Protein AF-A0A382XY53-F1 (afdb_monomer)

Mean predicted aligned error: 7.54 Å

InterPro domains:
  IPR004616 Leucyl/phenylalanyl-tRNA-protein transferase [PF03588] (19-87)
  IPR004616 Leucyl/phenylalanyl-tRNA-protein transferase [PTHR30098] (12-86)
  IPR016181 Acyl-CoA N-acyltransferase [SSF55729] (14-87)
  IPR042203 Leucyl/phenylalanyl-tRNA-protein transferase, C-terminal [G3DSA:3.40.630.70] (46-88)
  IPR042221 Leucyl/phenylalanyl-tRNA-protein transferase, N-terminal [G3DSA:3.30.70.3550] (13-45)

Solvent-accessible surface area (backbone atoms only — not comparable to full-atom values): 6172 Å² total; per-residue (Å²): 138,85,87,84,76,83,76,89,86,74,90,68,93,63,73,98,41,74,70,50,53,56,52,30,53,74,73,64,27,46,79,45,74,41,92,90,74,79,43,78,46,71,45,70,66,84,84,68,90,80,80,62,76,94,70,61,84,74,48,74,66,56,56,48,45,66,77,68,61,82,74,83,90,78,78,86,82,54,60,69,64,51,56,51,69,73,72,112

Radius of gyration: 17.98 Å; Cα contacts (8 Å, |Δi|>4): 39; chains: 1; bounding box: 45×27×40 Å

Structure (mmCIF, N/CA/C/O backbone):
data_AF-A0A382XY53-F1
#
_entry.id   AF-A0A382XY53-F1
#
loop_
_atom_site.group_PDB
_atom_site.id
_atom_site.type_symbol
_atom_site.label_atom_id
_atom_site.label_alt_id
_atom_site.label_comp_id
_atom_site.label_asym_id
_atom_site.label_entity_id
_atom_site.label_seq_id
_atom_site.pdbx_PDB_ins_code
_atom_site.Cartn_x
_atom_site.Cartn_y
_atom_site.Cartn_z
_atom_site.occupancy
_atom_site.B_iso_or_equiv
_atom_site.auth_seq_id
_atom_site.auth_comp_id
_atom_site.auth_asym_id
_atom_site.auth_atom_id
_atom_site.pdbx_PDB_model_num
ATOM 1 N N . MET A 1 1 ? 22.425 8.805 13.042 1.00 30.69 1 MET A N 1
ATOM 2 C CA . MET A 1 1 ? 22.680 7.355 13.177 1.00 30.69 1 MET A CA 1
ATOM 3 C C . MET A 1 1 ? 21.716 6.660 12.218 1.00 30.69 1 MET A C 1
ATOM 5 O O . MET A 1 1 ? 20.710 6.124 12.639 1.00 30.69 1 MET A O 1
ATOM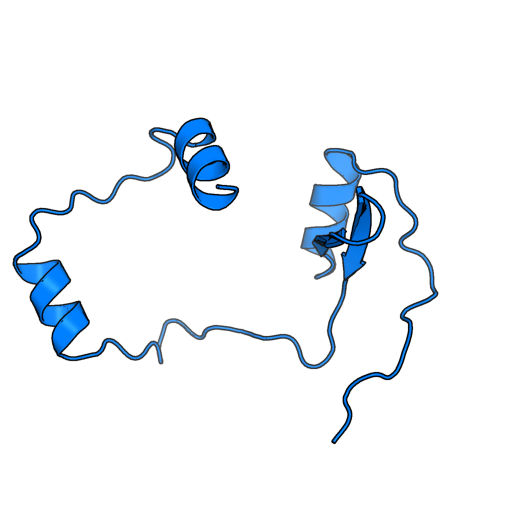 9 N N . ALA A 1 2 ? 21.752 7.056 10.945 1.00 34.91 2 ALA A N 1
ATOM 10 C CA . ALA A 1 2 ? 22.649 6.532 9.911 1.00 34.91 2 ALA A CA 1
ATOM 11 C C . ALA A 1 2 ? 22.224 5.106 9.533 1.00 34.91 2 ALA A C 1
ATOM 13 O O . ALA A 1 2 ? 22.784 4.135 10.022 1.00 34.91 2 ALA A O 1
ATOM 14 N N . ALA A 1 3 ? 21.174 5.041 8.718 1.00 39.09 3 ALA A N 1
ATOM 15 C CA . ALA A 1 3 ? 20.897 3.941 7.806 1.00 39.09 3 ALA A CA 1
ATOM 16 C C . ALA A 1 3 ? 20.722 4.584 6.421 1.00 39.09 3 ALA A C 1
ATOM 18 O O . ALA A 1 3 ? 19.630 4.656 5.872 1.00 39.09 3 ALA A O 1
ATOM 19 N N . VAL A 1 4 ? 21.806 5.201 5.954 1.00 48.75 4 VAL A N 1
ATOM 20 C CA . VAL A 1 4 ? 22.017 5.541 4.548 1.00 48.75 4 VAL A CA 1
ATOM 21 C C . VAL A 1 4 ? 23.242 4.722 4.177 1.00 48.75 4 VAL A C 1
ATOM 23 O O . VAL A 1 4 ? 24.352 5.150 4.454 1.00 48.75 4 VAL A O 1
ATOM 26 N N . ASP A 1 5 ? 23.004 3.509 3.689 1.00 42.19 5 ASP A N 1
ATOM 27 C CA . ASP A 1 5 ? 23.977 2.580 3.098 1.00 42.19 5 ASP A CA 1
ATOM 28 C C . ASP A 1 5 ? 23.155 1.707 2.121 1.00 42.19 5 ASP A C 1
ATOM 30 O O . ASP A 1 5 ? 22.485 0.783 2.569 1.00 42.1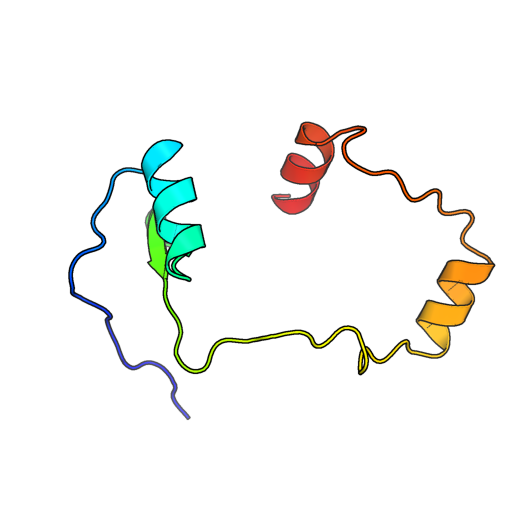9 5 ASP A O 1
ATOM 34 N N . ILE A 1 6 ? 22.817 2.212 0.920 1.00 47.06 6 ILE A N 1
ATOM 35 C CA . ILE A 1 6 ? 23.522 2.060 -0.384 1.00 47.06 6 ILE A CA 1
ATOM 36 C C . ILE A 1 6 ? 23.393 0.605 -0.934 1.00 47.06 6 ILE A C 1
ATOM 38 O O . ILE A 1 6 ? 23.126 -0.335 -0.195 1.00 47.06 6 ILE A O 1
ATOM 42 N N . PRO A 1 7 ? 23.514 0.412 -2.253 1.00 40.62 7 PRO A N 1
ATOM 43 C CA . PRO A 1 7 ? 22.464 0.071 -3.210 1.00 40.62 7 PRO A CA 1
ATOM 44 C C . PRO A 1 7 ? 22.273 -1.454 -3.357 1.00 40.62 7 PRO A C 1
ATOM 46 O O . PRO A 1 7 ? 23.232 -2.220 -3.306 1.00 40.62 7 PRO A O 1
ATOM 49 N N . ILE A 1 8 ? 21.076 -1.940 -3.685 1.00 48.16 8 ILE A N 1
ATOM 50 C CA . ILE A 1 8 ? 21.022 -3.245 -4.367 1.00 48.16 8 ILE A CA 1
ATOM 51 C C . ILE A 1 8 ? 21.157 -2.967 -5.866 1.00 48.16 8 ILE A C 1
ATOM 53 O O . ILE A 1 8 ? 20.219 -3.141 -6.636 1.00 48.16 8 ILE A O 1
ATOM 57 N N . GLU A 1 9 ? 22.336 -2.503 -6.294 1.00 46.16 9 GLU A N 1
ATOM 58 C CA . GLU A 1 9 ? 22.772 -2.827 -7.649 1.00 46.16 9 GLU A CA 1
ATOM 59 C C . GLU A 1 9 ? 22.928 -4.349 -7.671 1.00 46.16 9 GLU A C 1
ATOM 61 O O . GLU A 1 9 ? 23.891 -4.884 -7.125 1.00 46.16 9 GLU A O 1
ATOM 66 N N . THR A 1 10 ? 21.925 -5.056 -8.193 1.00 42.38 10 THR A N 1
ATOM 67 C CA . THR A 1 10 ? 22.092 -6.149 -9.167 1.00 42.38 10 THR A CA 1
ATOM 68 C C . THR A 1 10 ? 20.726 -6.732 -9.577 1.00 42.38 10 THR A C 1
ATOM 70 O O . THR A 1 10 ? 20.040 -7.390 -8.805 1.00 42.38 10 THR A O 1
ATOM 73 N N . GLU A 1 11 ? 20.370 -6.486 -10.846 1.00 50.69 11 GLU A N 1
ATOM 74 C CA . GLU A 1 11 ? 19.549 -7.350 -11.720 1.00 50.69 11 GLU A CA 1
ATOM 75 C C . GLU A 1 11 ? 18.017 -7.410 -11.571 1.00 50.69 11 GLU A C 1
ATOM 77 O O . GLU A 1 11 ? 17.392 -8.395 -11.968 1.00 50.69 11 GLU A O 1
ATOM 82 N N . PHE A 1 12 ? 17.362 -6.329 -11.149 1.00 61.41 12 PHE A N 1
ATOM 83 C CA . PHE A 1 12 ? 15.946 -6.139 -11.507 1.00 61.41 12 PHE A CA 1
ATOM 84 C C . PHE A 1 12 ? 15.695 -4.777 -12.161 1.00 61.41 12 PHE A C 1
ATOM 86 O O . PHE A 1 12 ? 14.728 -4.089 -11.855 1.00 61.41 12 PHE A O 1
ATOM 93 N N . ASP A 1 13 ? 16.576 -4.394 -13.094 1.00 70.06 13 ASP A N 1
ATOM 94 C CA . ASP A 1 13 ? 16.333 -3.281 -14.020 1.00 70.06 13 ASP A CA 1
ATOM 95 C C . ASP A 1 13 ? 15.313 -3.721 -15.073 1.00 70.06 13 ASP A C 1
ATOM 97 O O . ASP A 1 13 ? 15.636 -4.198 -16.166 1.00 70.06 13 ASP A O 1
ATOM 101 N N . ARG A 1 14 ? 14.047 -3.693 -14.668 1.00 76.25 14 ARG A N 1
ATOM 102 C CA . ARG A 1 14 ? 12.931 -4.099 -15.506 1.00 76.25 14 ARG A CA 1
ATOM 103 C C . ARG A 1 14 ? 11.985 -2.930 -15.710 1.00 76.25 14 ARG A C 1
ATOM 105 O O . ARG A 1 14 ? 11.626 -2.263 -14.737 1.00 76.25 14 ARG A O 1
ATOM 112 N N . PRO A 1 15 ? 11.493 -2.727 -16.944 1.00 88.81 15 PRO A N 1
ATOM 113 C CA . PRO A 1 15 ? 10.476 -1.722 -17.186 1.00 88.81 15 PRO A CA 1
ATOM 114 C C . PRO A 1 15 ? 9.232 -2.045 -16.359 1.00 88.81 15 PRO A C 1
ATOM 116 O O . PRO A 1 15 ? 8.883 -3.218 -16.169 1.00 88.81 15 PRO A O 1
ATOM 119 N N . PHE A 1 16 ? 8.547 -1.000 -15.903 1.00 90.31 16 PHE A N 1
ATOM 120 C CA . PHE A 1 16 ? 7.287 -1.121 -15.182 1.00 90.31 16 PHE A CA 1
ATOM 121 C C . PHE A 1 16 ? 6.184 -1.631 -16.124 1.00 90.31 16 PHE A C 1
ATOM 123 O O . PHE A 1 16 ? 5.511 -0.872 -16.819 1.00 90.31 16 PHE A O 1
ATOM 130 N N . THR A 1 17 ? 6.043 -2.953 -16.181 1.00 94.69 17 THR A N 1
ATOM 131 C CA . THR A 1 17 ? 5.039 -3.685 -16.961 1.00 94.69 17 THR A CA 1
ATOM 132 C C . THR A 1 17 ? 4.263 -4.612 -16.035 1.00 94.69 17 THR A C 1
AT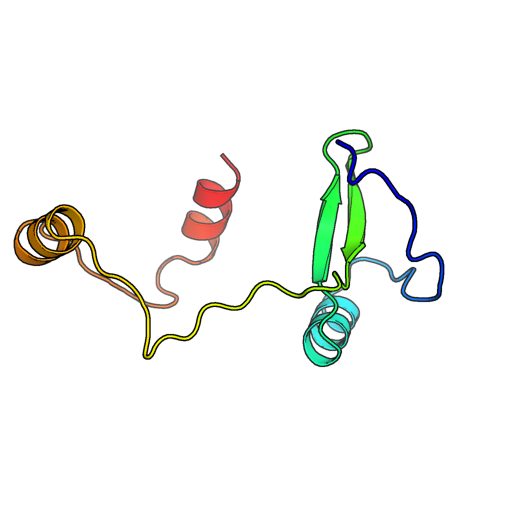OM 134 O O . THR A 1 17 ? 4.739 -4.965 -14.954 1.00 94.69 17 THR A O 1
ATOM 137 N N . VAL A 1 18 ? 3.069 -5.034 -16.453 1.00 96.25 18 VAL A N 1
ATOM 138 C CA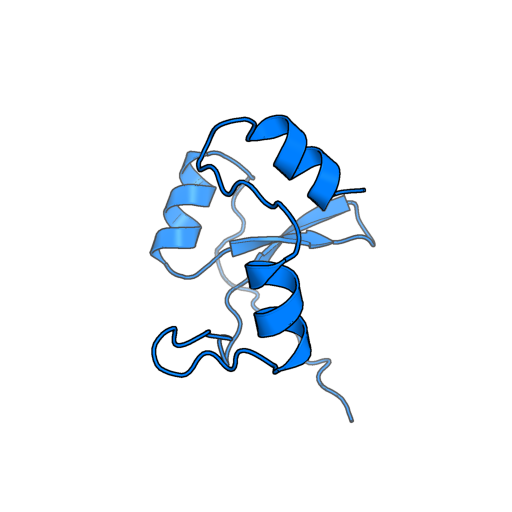 . VAL A 1 18 ? 2.227 -5.938 -15.654 1.00 96.25 18 VAL A CA 1
ATOM 139 C C . VAL A 1 18 ? 2.975 -7.234 -15.338 1.00 96.25 18 VAL A C 1
ATOM 141 O O . VAL A 1 18 ? 2.970 -7.695 -14.198 1.00 96.25 18 VAL A O 1
ATOM 144 N N . GLU A 1 19 ? 3.663 -7.790 -16.329 1.00 95.62 19 GLU A N 1
ATOM 145 C CA . GLU A 1 19 ? 4.414 -9.037 -16.230 1.00 95.62 19 GLU A CA 1
ATOM 146 C C . GLU A 1 19 ? 5.538 -8.928 -15.195 1.00 95.62 19 GLU A C 1
ATOM 148 O O . GLU A 1 19 ? 5.659 -9.784 -14.318 1.00 95.62 19 GLU A O 1
ATOM 153 N N . ASN A 1 20 ? 6.313 -7.841 -15.240 1.00 93.81 20 ASN A N 1
ATOM 154 C CA . ASN A 1 20 ? 7.429 -7.636 -14.318 1.00 93.81 20 ASN A CA 1
ATOM 155 C C . ASN A 1 20 ? 6.959 -7.349 -12.890 1.00 93.81 20 ASN A C 1
ATOM 157 O O . ASN A 1 20 ? 7.612 -7.780 -11.944 1.00 93.81 20 ASN A O 1
ATOM 161 N N . VAL A 1 21 ? 5.824 -6.664 -12.716 1.00 95.06 21 VAL A N 1
ATOM 162 C CA . VAL A 1 21 ? 5.229 -6.437 -11.389 1.00 95.06 21 VAL A CA 1
ATOM 163 C C . VAL A 1 21 ? 4.823 -7.761 -10.759 1.00 95.06 21 VAL A C 1
ATOM 165 O O . VAL A 1 21 ? 5.174 -8.028 -9.609 1.00 95.06 21 VAL A O 1
ATOM 168 N N . LEU A 1 22 ? 4.131 -8.616 -11.514 1.00 96.56 22 LEU A N 1
ATOM 169 C CA . LEU A 1 22 ? 3.734 -9.940 -11.037 1.00 96.56 22 LEU A CA 1
ATOM 170 C C . LEU A 1 22 ? 4.951 -10.804 -10.682 1.00 96.56 22 LEU A C 1
ATOM 172 O O . LEU A 1 22 ? 4.962 -11.440 -9.626 1.00 96.56 22 LEU A O 1
ATOM 176 N N . GLU A 1 23 ? 5.983 -10.800 -11.527 1.00 94.25 23 GLU A N 1
ATOM 177 C CA . GLU A 1 23 ? 7.218 -11.537 -11.264 1.00 94.25 23 GLU A CA 1
ATOM 178 C C . GLU A 1 23 ? 7.951 -11.007 -10.026 1.00 94.25 23 GLU A C 1
ATOM 180 O O . GLU A 1 23 ? 8.305 -11.800 -9.151 1.00 94.25 23 GLU A O 1
ATOM 185 N N . GLY A 1 24 ? 8.105 -9.686 -9.900 1.00 93.44 24 GLY A N 1
ATOM 186 C CA . GLY A 1 24 ? 8.738 -9.054 -8.745 1.00 93.44 24 GLY A CA 1
ATOM 187 C C . GLY A 1 24 ? 8.064 -9.467 -7.438 1.00 93.44 24 GLY A C 1
ATOM 188 O O . GLY A 1 24 ? 8.724 -10.016 -6.553 1.00 93.44 24 GLY A O 1
ATOM 189 N N . TYR A 1 25 ? 6.736 -9.323 -7.343 1.00 95.25 25 TYR A N 1
ATOM 190 C CA . TYR A 1 25 ? 5.998 -9.710 -6.135 1.00 95.25 25 TYR A CA 1
ATOM 191 C C . TYR A 1 25 ? 6.168 -11.195 -5.787 1.00 95.25 25 TYR A C 1
ATOM 193 O O . TYR A 1 25 ? 6.248 -11.532 -4.604 1.00 95.25 25 TYR A O 1
ATOM 201 N N . SER A 1 26 ? 6.269 -12.082 -6.785 1.00 95.50 26 SER A N 1
ATOM 202 C CA . SER A 1 26 ? 6.502 -13.517 -6.554 1.00 95.50 26 SER A CA 1
ATOM 203 C C . SER A 1 26 ? 7.877 -13.824 -5.944 1.00 95.50 26 SER A C 1
ATOM 205 O O . SER A 1 26 ? 8.029 -14.832 -5.255 1.00 95.50 26 SER A O 1
ATOM 207 N N . GLN A 1 27 ? 8.853 -12.937 -6.151 1.00 93.75 27 GLN A N 1
ATOM 208 C CA . GLN A 1 27 ? 10.221 -13.036 -5.634 1.00 93.75 27 GLN A CA 1
ATOM 209 C C . GLN A 1 27 ? 10.441 -12.179 -4.376 1.00 93.75 27 GLN A C 1
ATOM 211 O O . GLN A 1 27 ? 11.552 -12.106 -3.861 1.00 93.75 27 GLN A O 1
ATOM 216 N N . GLY A 1 28 ? 9.394 -11.527 -3.859 1.00 92.50 28 GLY A N 1
ATOM 217 C CA . GLY A 1 28 ? 9.501 -10.614 -2.720 1.00 92.50 28 GLY A CA 1
ATOM 218 C C . GLY A 1 28 ? 10.030 -9.220 -3.077 1.00 92.50 28 GLY A C 1
ATOM 219 O O . GLY A 1 28 ? 10.276 -8.426 -2.171 1.00 92.50 28 GLY A O 1
ATOM 220 N N . ILE A 1 29 ? 10.149 -8.884 -4.360 1.00 94.00 29 ILE A N 1
ATOM 221 C CA . ILE A 1 29 ? 10.577 -7.571 -4.857 1.00 94.00 29 ILE A CA 1
ATOM 222 C C . ILE A 1 29 ? 9.331 -6.713 -5.134 1.00 94.00 29 ILE A C 1
ATOM 224 O O . ILE A 1 29 ? 8.318 -7.222 -5.610 1.00 94.00 29 ILE A O 1
ATOM 228 N N . PHE A 1 30 ? 9.359 -5.414 -4.834 1.00 93.62 30 PHE A N 1
ATOM 229 C CA . PHE A 1 30 ? 8.249 -4.507 -5.159 1.00 93.62 30 PHE A CA 1
ATOM 230 C C . PHE A 1 30 ? 8.735 -3.212 -5.819 1.00 93.62 30 PHE A C 1
ATOM 232 O O . PHE A 1 30 ? 9.808 -2.727 -5.460 1.00 93.62 30 PHE A O 1
ATOM 239 N N . PRO A 1 31 ? 7.960 -2.645 -6.762 1.00 93.25 31 PRO A N 1
ATOM 240 C CA . PRO A 1 31 ? 8.252 -1.342 -7.337 1.00 93.25 31 PRO A CA 1
ATOM 241 C C . PRO A 1 31 ? 7.819 -0.226 -6.378 1.00 93.25 31 PRO A C 1
ATOM 243 O O . PRO A 1 31 ? 6.774 -0.325 -5.727 1.00 93.25 31 PRO A O 1
ATOM 246 N N . MET A 1 32 ? 8.591 0.850 -6.315 1.00 90.88 32 MET A N 1
ATOM 247 C CA . MET A 1 32 ? 8.244 2.078 -5.603 1.00 90.88 32 MET A CA 1
ATOM 248 C C . MET A 1 32 ? 8.835 3.267 -6.364 1.00 90.88 32 MET A C 1
ATOM 250 O O . MET A 1 32 ? 9.958 3.186 -6.859 1.00 90.88 32 MET A O 1
ATOM 254 N N . GLY A 1 33 ? 8.032 4.320 -6.521 1.00 88.75 33 GLY A N 1
ATOM 255 C CA . GLY A 1 33 ? 8.478 5.569 -7.133 1.00 88.75 33 GLY A CA 1
ATOM 256 C C . GLY A 1 33 ? 9.371 6.357 -6.180 1.00 88.75 33 GLY A C 1
ATOM 257 O O . GLY A 1 33 ? 9.194 6.251 -4.965 1.00 88.75 33 GLY A O 1
ATOM 258 N N . ASP A 1 34 ? 10.305 7.117 -6.737 1.00 83.50 34 ASP A N 1
ATOM 259 C CA . ASP A 1 34 ? 11.101 8.105 -6.012 1.00 83.50 34 ASP A CA 1
ATOM 260 C C . ASP A 1 34 ? 10.610 9.519 -6.354 1.00 83.50 34 ASP A C 1
ATOM 262 O O . ASP A 1 34 ? 10.379 9.846 -7.521 1.00 83.50 34 ASP A O 1
ATOM 266 N N . ASP A 1 35 ? 10.423 10.346 -5.325 1.00 82.06 35 ASP A N 1
ATOM 267 C CA . ASP A 1 35 ? 9.940 11.722 -5.472 1.00 82.06 35 ASP A CA 1
ATOM 268 C C . ASP A 1 35 ? 11.018 12.658 -6.058 1.00 82.06 35 ASP A C 1
ATOM 270 O O . ASP A 1 35 ? 10.702 13.766 -6.495 1.00 82.06 35 ASP A O 1
ATOM 274 N N . GLU A 1 36 ? 12.299 12.264 -6.036 1.00 86.06 36 GLU A N 1
ATOM 275 C CA . GLU A 1 36 ? 13.411 13.104 -6.493 1.00 86.06 36 GLU A CA 1
ATOM 276 C C . GLU A 1 36 ? 13.562 13.125 -8.021 1.00 86.06 36 GLU A C 1
ATOM 278 O O . GLU A 1 36 ? 13.958 14.156 -8.576 1.00 86.06 36 GLU A O 1
ATOM 283 N N . ASP A 1 37 ? 13.266 12.018 -8.706 1.00 85.62 37 ASP A N 1
ATOM 284 C CA . ASP A 1 37 ? 13.524 11.859 -10.144 1.00 85.62 37 ASP A CA 1
ATOM 285 C C . ASP A 1 37 ? 12.354 11.300 -10.971 1.00 85.62 37 ASP A C 1
ATOM 287 O O . ASP A 1 37 ? 12.511 11.095 -12.179 1.00 85.62 37 ASP A O 1
ATOM 291 N N . ASP A 1 38 ? 11.181 11.103 -10.358 1.00 84.56 38 ASP A N 1
ATOM 292 C CA . ASP A 1 38 ? 9.983 10.530 -10.986 1.00 84.56 38 ASP A CA 1
ATOM 293 C C . ASP A 1 38 ? 10.226 9.131 -11.607 1.00 84.56 38 ASP A C 1
ATOM 295 O O . ASP A 1 38 ? 9.498 8.697 -12.512 1.00 84.56 38 ASP A O 1
ATOM 299 N N . LEU A 1 39 ? 11.249 8.396 -11.147 1.00 86.50 39 LEU A N 1
ATOM 300 C CA . LEU A 1 39 ? 11.551 7.040 -11.605 1.00 86.50 39 LEU A CA 1
ATOM 301 C C . LEU A 1 39 ? 10.975 5.977 -10.668 1.00 86.50 39 LEU A C 1
ATOM 303 O O . LEU A 1 39 ? 10.717 6.195 -9.488 1.00 86.50 39 LEU A O 1
ATOM 307 N N . ILE A 1 40 ? 10.773 4.780 -11.222 1.00 89.38 40 ILE A N 1
ATOM 308 C CA . ILE A 1 40 ? 10.354 3.599 -10.465 1.00 89.38 40 ILE A CA 1
ATOM 309 C C . ILE A 1 40 ? 11.572 2.723 -10.206 1.00 89.38 40 ILE A C 1
ATOM 311 O O . ILE A 1 40 ? 12.203 2.233 -11.143 1.00 89.38 40 ILE A O 1
ATOM 315 N N . TYR A 1 41 ? 11.821 2.449 -8.931 1.00 89.81 41 TYR A N 1
ATOM 316 C CA . TYR A 1 41 ? 12.870 1.557 -8.458 1.00 89.81 41 TYR A CA 1
ATOM 317 C C . TYR A 1 41 ? 12.278 0.263 -7.898 1.00 89.81 41 TYR A C 1
ATOM 319 O O . TYR A 1 41 ? 11.146 0.228 -7.414 1.00 89.81 41 TYR A O 1
ATOM 327 N N . TRP A 1 42 ? 13.049 -0.822 -7.955 1.00 91.50 42 TRP A N 1
ATOM 328 C CA . TRP A 1 42 ? 12.649 -2.134 -7.447 1.00 91.50 42 TRP A CA 1
ATOM 329 C C . TRP A 1 42 ? 13.380 -2.452 -6.141 1.00 91.50 42 TRP A C 1
ATOM 331 O O . TRP A 1 42 ? 14.607 -2.431 -6.087 1.00 91.50 42 TRP A O 1
ATOM 341 N N . PHE A 1 43 ? 12.629 -2.783 -5.090 1.00 90.31 43 PHE A N 1
ATOM 342 C CA . PHE A 1 43 ? 13.152 -2.945 -3.734 1.00 90.31 43 PHE A CA 1
ATOM 343 C C . PHE A 1 43 ? 12.955 -4.360 -3.190 1.00 90.31 43 PHE A C 1
ATOM 345 O O . PHE A 1 43 ? 11.879 -4.950 -3.304 1.00 90.31 43 PHE A O 1
ATOM 352 N N . SER A 1 44 ? 13.978 -4.861 -2.495 1.00 92.50 44 SER A N 1
ATOM 353 C CA . SER A 1 44 ? 13.926 -6.074 -1.672 1.00 92.50 44 SER A CA 1
ATOM 354 C C . SER A 1 44 ? 14.640 -5.828 -0.336 1.00 92.50 44 SER A C 1
ATOM 356 O O . SER A 1 44 ? 15.784 -6.245 -0.164 1.00 92.50 44 SER A O 1
AT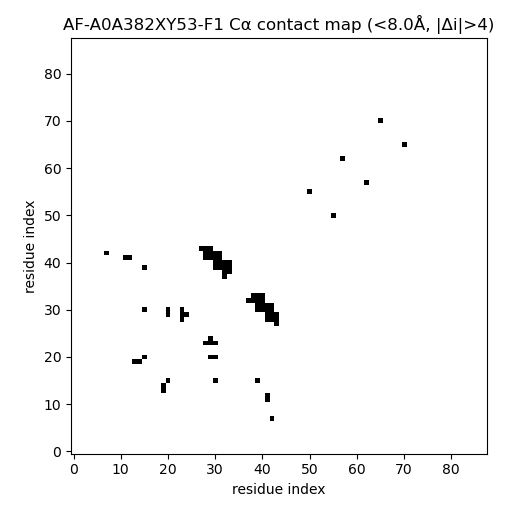OM 358 N N . PRO A 1 45 ? 14.005 -5.107 0.605 1.00 89.38 45 PRO A N 1
ATOM 359 C CA . PRO A 1 45 ? 14.638 -4.727 1.859 1.00 89.38 45 PRO A CA 1
ATOM 360 C C . PRO A 1 45 ? 14.925 -5.942 2.742 1.00 89.38 45 PRO A C 1
ATOM 362 O O . PRO A 1 45 ? 14.079 -6.830 2.892 1.00 89.38 45 PRO A O 1
ATOM 365 N N . ASP A 1 46 ? 16.086 -5.901 3.387 1.00 90.12 46 ASP A N 1
ATOM 366 C CA . ASP A 1 46 ? 16.495 -6.800 4.458 1.00 90.12 46 ASP A CA 1
ATOM 367 C C . ASP A 1 46 ? 16.945 -5.950 5.664 1.00 90.12 46 ASP A C 1
ATOM 369 O O . ASP A 1 46 ? 17.917 -5.200 5.547 1.00 90.12 46 ASP A O 1
ATOM 373 N N . PRO A 1 47 ? 16.226 -5.983 6.802 1.00 93.56 47 PRO A N 1
ATOM 374 C CA . PRO A 1 47 ? 15.084 -6.847 7.107 1.00 93.56 47 PRO A CA 1
ATOM 375 C C . PRO A 1 47 ? 13.777 -6.431 6.413 1.00 93.56 47 PRO A C 1
ATOM 377 O O . PRO A 1 47 ? 13.465 -5.248 6.263 1.00 93.56 47 PRO A O 1
ATOM 380 N N . ARG A 1 48 ? 12.944 -7.424 6.069 1.00 94.19 48 ARG A N 1
ATOM 381 C CA . ARG A 1 48 ? 11.599 -7.198 5.518 1.00 94.19 48 ARG A CA 1
ATOM 382 C C . ARG A 1 48 ? 10.574 -6.976 6.629 1.00 94.19 48 ARG A C 1
ATOM 384 O O . ARG A 1 48 ? 10.368 -7.841 7.479 1.00 94.19 48 ARG A O 1
ATOM 391 N N . ALA A 1 49 ? 9.864 -5.850 6.579 1.00 94.38 49 ALA A N 1
ATOM 392 C CA . ALA A 1 49 ? 8.735 -5.606 7.471 1.00 94.38 49 ALA A CA 1
ATOM 393 C C . ALA A 1 49 ? 7.570 -6.567 7.165 1.00 94.38 49 ALA A C 1
ATOM 395 O O . ALA A 1 49 ? 7.120 -6.669 6.021 1.00 94.38 49 ALA A O 1
ATOM 396 N N . ILE A 1 50 ? 7.060 -7.242 8.199 1.00 95.12 50 ILE A N 1
ATOM 397 C CA . ILE A 1 50 ? 5.877 -8.111 8.137 1.00 95.12 50 ILE A CA 1
ATOM 398 C C . ILE A 1 50 ? 4.884 -7.735 9.241 1.00 95.12 50 ILE A C 1
ATOM 400 O O . ILE A 1 50 ? 5.277 -7.242 10.297 1.00 95.12 50 ILE A O 1
ATOM 404 N N . LEU A 1 51 ? 3.593 -7.994 9.008 1.00 94.19 51 LEU A N 1
ATOM 405 C CA . LEU A 1 51 ? 2.524 -7.783 9.988 1.00 94.19 51 LEU A CA 1
ATOM 406 C C . LEU A 1 51 ? 1.805 -9.110 10.282 1.00 94.19 51 LEU A C 1
ATOM 408 O O . LEU A 1 51 ? 0.861 -9.466 9.571 1.00 94.19 51 LEU A O 1
ATOM 412 N N . PRO A 1 52 ? 2.222 -9.859 11.316 1.00 95.38 52 PRO A N 1
ATOM 413 C CA . PRO A 1 52 ? 1.527 -11.073 11.723 1.00 95.38 52 PRO A CA 1
ATOM 414 C C . PRO A 1 52 ? 0.102 -10.751 12.190 1.00 95.38 52 PRO A C 1
ATOM 416 O O . PRO A 1 52 ? -0.107 -10.064 13.190 1.00 95.38 52 PRO A O 1
ATOM 419 N N . LEU A 1 53 ? -0.905 -11.259 11.476 1.00 93.56 53 LEU A N 1
ATOM 420 C CA . LEU A 1 53 ? -2.309 -10.944 11.773 1.00 93.56 53 LEU A CA 1
ATOM 421 C C . LEU A 1 53 ? -2.788 -11.535 13.109 1.00 93.56 53 LEU A C 1
ATOM 423 O O . LEU A 1 53 ? -3.689 -10.978 13.734 1.00 93.56 53 LEU A O 1
ATOM 427 N N . SER A 1 54 ? -2.171 -12.626 13.572 1.00 95.00 54 SER A N 1
ATOM 428 C CA . SER A 1 54 ? -2.433 -13.235 14.885 1.00 95.00 54 SER A CA 1
ATOM 429 C C . SER A 1 54 ? -2.032 -12.341 16.058 1.00 95.00 54 SER A C 1
ATOM 431 O O . SER A 1 54 ? -2.583 -12.476 17.147 1.00 95.00 54 SER A O 1
ATOM 433 N N . GLU A 1 55 ? -1.091 -11.424 15.836 1.00 95.00 55 GLU A N 1
ATOM 434 C CA . GLU A 1 55 ? -0.506 -10.556 16.863 1.00 95.00 55 GLU A CA 1
ATOM 435 C C . GLU A 1 55 ? -0.877 -9.083 16.654 1.00 95.00 55 GLU A C 1
ATOM 437 O O . GLU A 1 55 ? -0.371 -8.193 17.337 1.00 95.00 55 GLU A O 1
ATOM 442 N N . PHE A 1 56 ? -1.794 -8.806 15.723 1.00 95.06 56 PHE A N 1
ATOM 443 C CA . PHE A 1 56 ? -2.192 -7.446 15.401 1.00 95.06 56 PHE A CA 1
ATOM 444 C C . PHE A 1 56 ? -2.803 -6.729 16.615 1.00 95.06 56 PHE A C 1
ATOM 446 O O . PHE A 1 56 ? -3.856 -7.103 17.148 1.00 95.06 56 PHE A O 1
ATOM 453 N N . HIS A 1 57 ? -2.157 -5.644 17.041 1.00 95.50 57 HIS A N 1
ATOM 454 C CA . HIS A 1 57 ? -2.610 -4.855 18.176 1.00 95.50 57 HIS A CA 1
ATOM 455 C C . HIS A 1 57 ? -3.743 -3.894 17.787 1.00 95.50 57 HIS A C 1
ATOM 457 O O . HIS A 1 57 ? -3.521 -2.833 17.207 1.00 95.50 57 HIS A O 1
ATOM 463 N N . ILE A 1 58 ? -4.974 -4.213 18.198 1.00 95.06 58 ILE A N 1
ATOM 464 C CA . ILE A 1 58 ? -6.113 -3.291 18.076 1.00 95.06 58 ILE A CA 1
ATOM 465 C C . ILE A 1 58 ? -6.193 -2.406 19.320 1.00 95.06 58 ILE A C 1
ATOM 467 O O . ILE A 1 58 ? -6.648 -2.848 20.386 1.00 95.06 58 ILE A O 1
ATOM 471 N N . SER A 1 59 ? -5.829 -1.133 19.158 1.00 96.69 59 SER A N 1
ATOM 472 C CA . SER A 1 59 ? -5.934 -0.136 20.223 1.00 96.69 59 SER A CA 1
ATOM 473 C C . SER A 1 59 ? -7.379 0.015 20.726 1.00 96.69 59 SER A C 1
ATOM 475 O O . SER A 1 59 ? -8.361 -0.232 20.015 1.00 96.69 59 SER A O 1
ATOM 477 N N . ARG A 1 60 ? -7.545 0.442 21.984 1.00 96.44 60 ARG A N 1
ATOM 478 C CA . ARG A 1 60 ? -8.880 0.624 22.589 1.00 96.44 60 ARG A CA 1
ATOM 479 C C . ARG A 1 60 ? -9.734 1.641 21.822 1.00 96.44 60 ARG A C 1
ATOM 481 O O . ARG A 1 60 ? -10.938 1.421 21.670 1.00 96.44 60 ARG A O 1
ATOM 488 N N . SER A 1 61 ? -9.121 2.725 21.342 1.00 95.06 61 SER A N 1
ATOM 489 C CA . SER A 1 61 ? -9.785 3.772 20.557 1.00 95.06 61 SER A CA 1
ATOM 490 C C . SER A 1 61 ? -10.218 3.258 19.187 1.00 95.06 61 SER A C 1
ATOM 492 O O . SER A 1 61 ? -11.383 3.440 18.837 1.00 95.06 61 SER A O 1
ATOM 494 N N . LEU A 1 62 ? -9.355 2.527 18.471 1.00 94.88 62 LEU A N 1
ATOM 495 C CA . LEU A 1 62 ? -9.704 1.910 17.188 1.00 94.88 62 LEU A CA 1
ATOM 496 C C . LEU A 1 62 ? -10.861 0.921 17.353 1.00 94.88 62 LEU A C 1
ATOM 498 O O . LEU A 1 62 ? -11.841 0.972 16.613 1.00 94.88 62 LEU A O 1
ATOM 502 N N . ARG A 1 63 ? -10.819 0.083 18.396 1.00 94.88 63 ARG A N 1
ATOM 503 C CA . ARG A 1 63 ? -11.909 -0.858 18.693 1.00 94.88 63 ARG A CA 1
ATOM 504 C C . ARG A 1 63 ? -13.241 -0.145 18.933 1.00 94.88 63 ARG A C 1
ATOM 506 O O . ARG A 1 63 ? -14.289 -0.662 18.559 1.00 94.88 63 ARG A O 1
ATOM 513 N N . ARG A 1 64 ? -13.217 1.021 19.587 1.00 94.50 64 ARG A N 1
ATOM 514 C CA . ARG A 1 64 ? -14.408 1.852 19.805 1.00 94.50 64 ARG A CA 1
ATOM 515 C C . ARG A 1 64 ? -14.885 2.482 18.496 1.00 94.50 64 ARG A C 1
ATOM 517 O O . ARG A 1 64 ? -16.075 2.405 18.213 1.00 94.50 64 ARG A O 1
ATOM 524 N N . ALA A 1 65 ? -13.976 3.044 17.703 1.00 94.50 65 ALA A N 1
ATOM 525 C CA . ALA A 1 65 ? -14.290 3.650 16.413 1.00 94.50 65 ALA A CA 1
ATOM 526 C C . ALA A 1 65 ? -14.929 2.637 15.455 1.00 94.50 65 ALA A C 1
ATOM 528 O O . ALA A 1 65 ? -15.978 2.921 14.897 1.00 94.50 65 ALA A O 1
ATOM 529 N N . ILE A 1 66 ? -14.386 1.421 15.351 1.00 93.81 66 ILE A N 1
ATOM 530 C CA . ILE A 1 66 ? -14.959 0.359 14.509 1.00 93.81 66 ILE A CA 1
ATOM 531 C C . ILE A 1 66 ? -16.385 0.003 14.953 1.00 93.81 66 ILE A C 1
ATOM 533 O O . ILE A 1 66 ? -17.275 -0.116 14.118 1.00 93.81 66 ILE A O 1
ATOM 537 N N . ARG A 1 67 ? -16.631 -0.134 16.265 1.00 91.19 67 ARG A N 1
ATOM 538 C CA . ARG A 1 67 ? -17.959 -0.512 16.785 1.00 91.19 67 ARG A CA 1
ATOM 539 C C . ARG A 1 67 ? -19.045 0.544 16.570 1.00 91.19 67 ARG A C 1
ATOM 541 O O . ARG A 1 67 ? -20.211 0.178 16.504 1.00 91.19 67 ARG A O 1
ATOM 548 N N . HIS A 1 68 ? -18.691 1.828 16.534 1.00 92.06 68 HIS A N 1
ATOM 549 C CA . HIS A 1 68 ? -19.668 2.927 16.496 1.00 92.06 68 HIS A CA 1
ATOM 550 C C . HIS A 1 68 ? -19.639 3.742 15.200 1.00 92.06 68 HIS A C 1
ATOM 552 O O . HIS A 1 68 ? -20.572 4.492 14.939 1.00 92.06 68 HIS A O 1
ATOM 558 N N . GLY A 1 69 ? -18.579 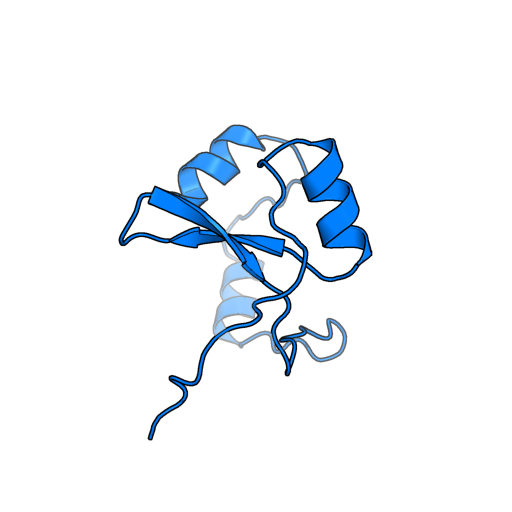3.622 14.404 1.00 79.12 69 GLY A N 1
ATOM 559 C CA . GLY A 1 69 ? -18.250 4.545 13.318 1.00 79.12 69 GLY A CA 1
ATOM 560 C C . GLY A 1 69 ? -19.032 4.350 12.024 1.00 79.12 69 GLY A C 1
ATOM 561 O O . GLY A 1 69 ? -18.697 4.983 11.034 1.00 79.12 69 GLY A O 1
ATOM 562 N N . GLY A 1 70 ? -20.050 3.481 12.002 1.00 87.38 70 GLY A N 1
ATOM 563 C CA . GLY A 1 70 ? -20.933 3.315 10.839 1.00 87.38 70 GLY A CA 1
ATOM 564 C C . GLY A 1 70 ? -20.224 2.865 9.556 1.00 87.38 70 GLY A C 1
ATOM 565 O O . GLY A 1 70 ? -20.781 2.997 8.469 1.00 87.38 70 GLY A O 1
ATOM 566 N N . PHE A 1 71 ? -18.997 2.350 9.663 1.00 92.31 71 PHE A N 1
ATOM 567 C CA . PHE A 1 71 ? -18.199 1.970 8.509 1.00 92.31 71 PHE A CA 1
ATOM 568 C C . PHE A 1 71 ? -18.756 0.711 7.848 1.00 92.31 71 PHE A C 1
ATOM 570 O O . PHE A 1 71 ? -19.035 -0.292 8.507 1.00 92.31 71 PHE A O 1
ATOM 577 N N . LYS A 1 72 ? -18.848 0.745 6.519 1.00 93.31 72 LYS A N 1
ATOM 578 C CA . LYS A 1 72 ? -19.089 -0.434 5.693 1.00 93.31 72 LYS A CA 1
ATOM 579 C C . LYS A 1 72 ? -17.795 -0.800 4.980 1.00 93.31 72 LYS A C 1
ATOM 581 O O . LYS A 1 72 ? -17.348 -0.069 4.104 1.00 93.31 72 LYS A O 1
ATOM 586 N N . VAL A 1 73 ? -17.220 -1.944 5.337 1.00 93.88 73 VAL A N 1
ATOM 587 C CA . VAL A 1 73 ? -16.040 -2.483 4.654 1.00 93.88 73 VAL A CA 1
ATOM 588 C C . VAL A 1 73 ? -16.499 -3.262 3.425 1.00 93.88 73 VAL A C 1
ATOM 590 O O . VAL A 1 73 ? -17.375 -4.123 3.515 1.00 93.88 73 VAL A O 1
ATOM 593 N N . THR A 1 74 ? -15.924 -2.952 2.269 1.00 97.38 74 THR A N 1
ATOM 594 C CA . THR A 1 74 ? -16.160 -3.676 1.014 1.00 97.38 74 THR A CA 1
ATOM 595 C C . THR A 1 74 ? -14.832 -4.024 0.363 1.00 97.38 74 THR A C 1
ATOM 597 O O . THR A 1 74 ? -13.875 -3.274 0.513 1.00 97.38 74 THR A O 1
ATOM 600 N N . ALA A 1 75 ? -14.789 -5.112 -0.401 1.00 97.88 75 ALA A N 1
ATOM 601 C CA . ALA A 1 75 ? -13.637 -5.474 -1.221 1.00 97.88 75 ALA A CA 1
ATOM 602 C C . ALA A 1 75 ? -13.925 -5.171 -2.700 1.00 97.88 75 ALA A C 1
ATOM 604 O O . ALA A 1 75 ? -15.046 -5.399 -3.157 1.00 97.88 75 ALA A O 1
ATOM 605 N N . ASN A 1 76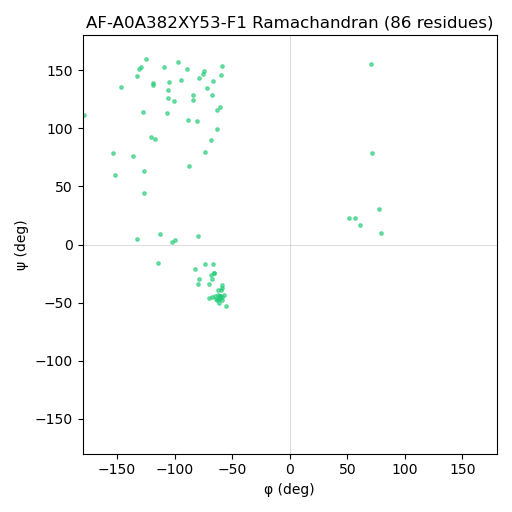 ? -12.930 -4.653 -3.427 1.00 97.44 76 ASN A N 1
ATOM 606 C CA . ASN A 1 76 ? -12.938 -4.425 -4.883 1.00 97.44 76 ASN A CA 1
ATOM 607 C C . ASN A 1 76 ? -14.144 -3.647 -5.452 1.00 97.44 76 ASN A C 1
ATOM 609 O O . ASN A 1 76 ? -14.446 -3.752 -6.636 1.00 97.44 76 ASN A O 1
ATOM 613 N N . ARG A 1 77 ? -14.842 -2.849 -4.631 1.00 98.25 77 ARG A N 1
ATOM 614 C CA . ARG A 1 77 ? -16.022 -2.083 -5.070 1.00 98.25 77 ARG A CA 1
ATOM 615 C C . ARG A 1 77 ? -15.664 -0.808 -5.842 1.00 98.25 77 ARG A C 1
ATOM 617 O O . ARG A 1 77 ? -16.456 -0.383 -6.672 1.00 98.25 77 ARG A O 1
ATOM 624 N N . ALA A 1 78 ? -14.517 -0.203 -5.541 1.00 97.88 78 ALA A N 1
ATOM 625 C CA . ALA A 1 78 ? -14.08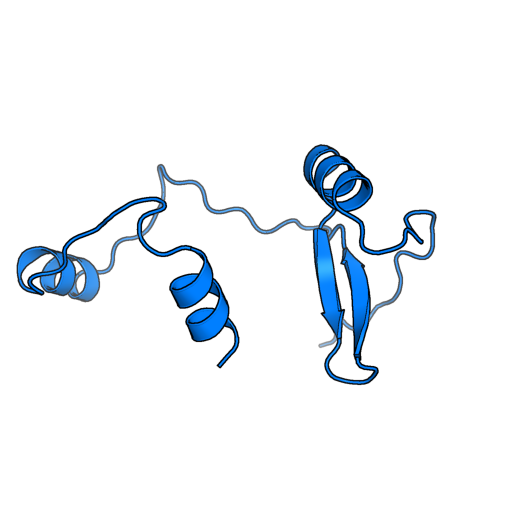6 1.079 -6.098 1.00 97.88 78 ALA A CA 1
ATOM 626 C C . ALA A 1 78 ? -12.547 1.162 -6.127 1.00 97.88 78 ALA A C 1
ATOM 628 O O . ALA A 1 78 ? -11.946 1.982 -5.446 1.00 97.88 78 ALA A O 1
ATOM 629 N N . PHE A 1 79 ? -11.893 0.235 -6.838 1.00 97.50 79 PHE A N 1
ATOM 630 C CA . PHE A 1 79 ? -10.428 0.112 -6.811 1.00 97.50 79 PHE A CA 1
ATOM 631 C C . PHE A 1 79 ? -9.713 1.391 -7.271 1.00 97.50 79 PHE A C 1
ATOM 633 O O . PHE A 1 79 ? -8.817 1.859 -6.579 1.00 97.50 79 PHE A O 1
ATOM 640 N N . ALA A 1 80 ? -10.136 1.977 -8.396 1.00 97.69 80 ALA A N 1
ATOM 641 C CA . ALA A 1 80 ? -9.529 3.198 -8.926 1.00 97.69 80 ALA A CA 1
ATOM 642 C C . ALA A 1 80 ? -9.643 4.374 -7.942 1.00 97.69 80 ALA A C 1
ATOM 644 O O . ALA A 1 80 ? -8.642 5.024 -7.666 1.00 97.69 80 ALA A O 1
ATOM 645 N N . ASP A 1 81 ? -10.824 4.585 -7.353 1.00 97.94 81 ASP A N 1
ATOM 646 C CA . ASP A 1 81 ? -11.051 5.658 -6.376 1.00 97.94 81 ASP A CA 1
ATOM 647 C C . ASP A 1 81 ? -10.179 5.483 -5.123 1.00 97.94 81 ASP A C 1
ATOM 649 O O . ASP A 1 81 ? -9.639 6.453 -4.600 1.00 97.94 81 ASP A O 1
ATOM 653 N N . VAL A 1 82 ? -10.004 4.239 -4.655 1.00 97.38 82 VAL A N 1
ATOM 654 C CA . VAL A 1 82 ? -9.101 3.931 -3.534 1.00 97.38 82 VAL A CA 1
ATOM 655 C C . VAL A 1 82 ? -7.649 4.232 -3.901 1.00 97.38 82 VAL A C 1
ATOM 657 O O . VAL A 1 82 ? -6.950 4.838 -3.099 1.00 97.38 82 VAL A O 1
ATOM 660 N N . MET A 1 83 ? -7.199 3.840 -5.098 1.00 96.44 83 MET A N 1
ATOM 661 C CA . MET A 1 83 ? -5.832 4.115 -5.555 1.00 96.44 83 MET A CA 1
ATOM 662 C C . MET A 1 83 ? -5.557 5.617 -5.657 1.00 96.44 83 MET A C 1
ATOM 664 O O . MET A 1 83 ? -4.513 6.060 -5.192 1.00 96.44 83 MET A O 1
ATOM 668 N N . VAL A 1 84 ? -6.496 6.393 -6.212 1.00 97.06 84 VAL A N 1
ATOM 669 C CA . VAL A 1 84 ? -6.384 7.858 -6.285 1.00 97.06 84 VAL A CA 1
ATOM 670 C C . VAL A 1 84 ? -6.308 8.454 -4.882 1.00 97.06 84 VAL A C 1
ATOM 672 O O . VAL A 1 84 ? -5.359 9.168 -4.596 1.00 97.06 84 VAL A O 1
ATOM 675 N N . GLY A 1 85 ? -7.222 8.090 -3.977 1.00 97.12 85 GLY A N 1
ATOM 676 C CA . GLY A 1 85 ? -7.217 8.620 -2.609 1.00 97.12 85 GLY A CA 1
ATOM 677 C C . GLY A 1 85 ? -6.013 8.199 -1.753 1.00 97.12 85 GLY A C 1
ATOM 678 O O . GLY A 1 85 ? -5.765 8.810 -0.720 1.00 97.12 85 GLY A O 1
ATOM 679 N N . CYS A 1 86 ? -5.269 7.157 -2.139 1.00 94.88 86 CYS A N 1
ATOM 680 C CA . CYS A 1 86 ? -3.993 6.808 -1.506 1.00 94.88 86 CYS A CA 1
ATOM 681 C C . CYS A 1 86 ? -2.807 7.634 -2.026 1.00 94.88 86 CYS A C 1
ATOM 683 O O . CYS A 1 86 ? -1.784 7.664 -1.349 1.00 94.88 86 CYS A O 1
ATOM 685 N N . GLY A 1 87 ? -2.921 8.224 -3.219 1.00 88.00 87 GLY A N 1
ATOM 686 C CA . GLY A 1 87 ? -1.871 9.023 -3.856 1.00 88.00 87 GLY A CA 1
ATOM 687 C C . GLY A 1 87 ? -2.078 10.540 -3.774 1.00 88.00 87 GLY A C 1
ATOM 688 O O . GLY A 1 87 ? -1.279 11.265 -4.357 1.00 88.00 87 GLY A O 1
ATOM 689 N N . GLU A 1 88 ? -3.147 11.004 -3.114 1.00 79.31 88 GLU A N 1
ATOM 690 C CA . GLU A 1 88 ? -3.369 12.418 -2.745 1.00 79.31 88 GLU A CA 1
ATOM 691 C C . GLU A 1 88 ? -2.469 12.854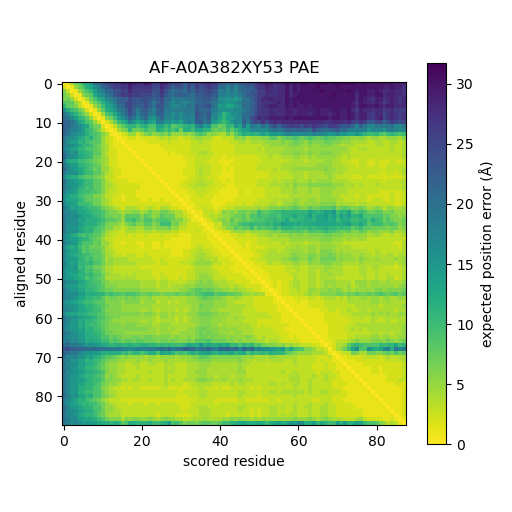 -1.579 1.00 79.31 88 GLU A C 1
ATOM 693 O O . GLU A 1 88 ? -1.986 14.009 -1.625 1.00 79.31 88 GLU A O 1
#

Organism: NCBI:txid408172

Sequence (88 aa):
MAAVDIPIETEFDRPFTVENVLEGYSQGIFPMGDDEDDLIYWFSPDPRAILPLSEFHISRSLRRAIRHGGFKVTANRAFADVMVGCGE

Secondary structure (DSSP, 8-state):
---------SS----S-HHHHHHHHHTT-EEEE-TTTS-EEEE--SSPP---GGG----HHHHHHHHHS-----SSSSHHHHHHHH--

pLDDT: mean 85.84, std 17.44, range [30.69, 98.25]

Foldseek 3Di:
DDPPDDDPPDDLPDPPDPVSQVVCVVVQKHWDADPPPRDIDIDRDVVDDDDDPVPDDDDPVNVVCVVPVPDDDDPPPCVPVVVVVVVD